Protein AF-A0A2A4VCD8-F1 (afdb_monomer_lite)

Radius of gyration: 11.77 Å; chains: 1; bounding box: 27×28×27 Å

Foldseek 3Di:
DVVLLVLLCLLQVLLPPLADQVLQQAADHDPSLLLSLLLSLQQCVLVPDQLQVSCNRRVHPGSVRSVVSNVVLVVQCVVDDDSVVSNVVSCVVVVHDND

Sequence (99 aa):
MSDLKKIRRTVSDYFGDIVTVKKLEETGGSKTVTQAKAVGVYVARKEGNEYEDIAKIFGYANERSVSRVFTKVNEEMSYGGTVQRDVNAVAEKLGIDLD

pLDDT: mean 92.81, std 6.94, range [48.78, 97.88]

Structure (mmCIF, N/CA/C/O backbone):
data_AF-A0A2A4VCD8-F1
#
_entry.id   AF-A0A2A4VCD8-F1
#
loop_
_atom_site.group_PDB
_atom_site.id
_atom_site.type_symbol
_atom_site.label_atom_id
_atom_site.label_alt_id
_atom_site.label_comp_id
_atom_site.label_asym_id
_atom_site.label_entity_id
_atom_site.label_seq_id
_atom_site.pdbx_PDB_ins_code
_atom_site.Cartn_x
_atom_site.Cartn_y
_atom_site.Cartn_z
_atom_site.occupancy
_atom_site.B_iso_or_equiv
_atom_site.auth_seq_id
_atom_site.auth_comp_id
_atom_site.auth_asym_id
_atom_site.auth_atom_id
_atom_site.pdbx_PDB_model_num
ATOM 1 N N . MET A 1 1 ? -3.275 2.556 -15.838 1.00 48.78 1 MET A N 1
ATOM 2 C CA . MET A 1 1 ? -4.016 3.402 -14.861 1.00 48.78 1 MET A CA 1
ATOM 3 C C . MET A 1 1 ? -5.230 2.693 -14.229 1.00 48.78 1 MET A C 1
ATOM 5 O O . MET A 1 1 ? -5.678 3.138 -13.176 1.00 48.78 1 MET A O 1
ATOM 9 N N . SER A 1 2 ? -5.775 1.615 -14.821 1.00 64.06 2 SER A N 1
ATOM 10 C CA . SER A 1 2 ? -6.922 0.876 -14.251 1.00 64.06 2 SER A CA 1
ATOM 11 C C . SER A 1 2 ? -6.529 -0.016 -13.059 1.00 64.06 2 SER A C 1
ATOM 13 O O . SER A 1 2 ? -7.295 -0.151 -12.105 1.00 64.06 2 SER A O 1
ATOM 15 N N . ASP A 1 3 ? -5.305 -0.541 -13.066 1.00 86.25 3 ASP A N 1
ATOM 16 C CA . ASP A 1 3 ? -4.858 -1.574 -12.124 1.00 86.25 3 ASP A CA 1
ATOM 17 C C . ASP A 1 3 ? -4.524 -1.012 -10.737 1.00 86.25 3 ASP A C 1
ATOM 19 O O . ASP A 1 3 ? -5.054 -1.489 -9.737 1.00 86.25 3 ASP A O 1
ATOM 23 N N . LEU A 1 4 ? -3.831 0.130 -10.649 1.00 93.44 4 LEU A N 1
ATOM 24 C CA . LEU A 1 4 ? -3.583 0.821 -9.371 1.00 93.44 4 LEU A CA 1
ATOM 25 C C . LEU A 1 4 ? -4.856 1.159 -8.584 1.00 93.44 4 LEU A C 1
ATOM 27 O O . LEU A 1 4 ? -4.899 1.025 -7.359 1.00 93.44 4 LEU A O 1
ATOM 31 N N . LYS A 1 5 ? -5.916 1.597 -9.274 1.00 94.12 5 LYS A N 1
ATOM 32 C CA . LYS A 1 5 ? -7.206 1.883 -8.626 1.00 94.12 5 LYS A CA 1
ATOM 33 C C . LYS A 1 5 ? -7.866 0.599 -8.122 1.00 94.12 5 LYS A C 1
ATOM 35 O O . LYS A 1 5 ? -8.475 0.622 -7.052 1.00 94.12 5 LYS A O 1
ATOM 40 N N . LYS A 1 6 ? -7.723 -0.508 -8.860 1.00 95.50 6 LYS A N 1
ATOM 41 C CA . LYS A 1 6 ? -8.193 -1.839 -8.456 1.00 95.50 6 LYS A CA 1
ATOM 42 C C . LYS A 1 6 ? -7.422 -2.355 -7.238 1.00 95.50 6 LYS A C 1
ATOM 44 O O . LYS A 1 6 ? -8.061 -2.803 -6.286 1.00 95.50 6 LYS A O 1
ATOM 49 N N . ILE A 1 7 ? -6.095 -2.215 -7.214 1.00 96.06 7 ILE A N 1
ATOM 50 C CA . ILE A 1 7 ? -5.256 -2.554 -6.054 1.00 96.06 7 ILE A CA 1
ATOM 51 C C . ILE A 1 7 ? -5.722 -1.763 -4.833 1.00 96.06 7 ILE A C 1
ATOM 53 O O . ILE A 1 7 ? -6.066 -2.346 -3.809 1.00 96.06 7 ILE A O 1
ATOM 57 N N . ARG A 1 8 ? -5.827 -0.434 -4.951 1.00 96.50 8 ARG A N 1
ATOM 58 C CA . ARG A 1 8 ? -6.266 0.436 -3.851 1.00 96.50 8 ARG A CA 1
ATOM 59 C C . ARG A 1 8 ? -7.650 0.067 -3.322 1.00 96.50 8 ARG A C 1
ATOM 61 O O . ARG A 1 8 ? -7.861 0.066 -2.111 1.00 96.50 8 ARG A O 1
ATOM 68 N N . ARG A 1 9 ? -8.594 -0.244 -4.213 1.00 96.38 9 ARG A N 1
ATOM 69 C CA . ARG A 1 9 ? -9.927 -0.711 -3.816 1.00 96.38 9 ARG A CA 1
ATOM 70 C C . ARG A 1 9 ? -9.845 -2.037 -3.063 1.00 96.38 9 AR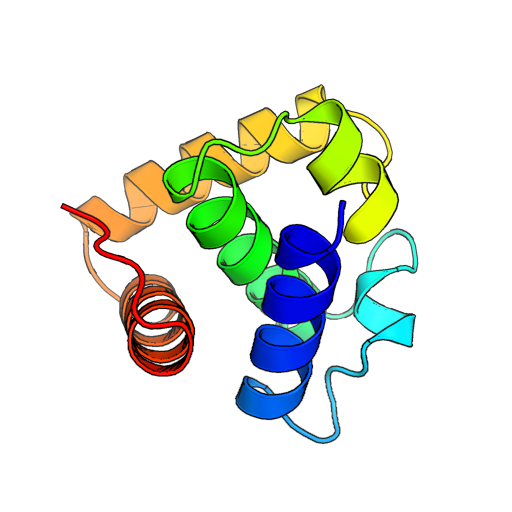G A C 1
ATOM 72 O O . ARG A 1 9 ? -10.415 -2.142 -1.990 1.00 96.38 9 ARG A O 1
ATOM 79 N N . THR A 1 10 ? -9.074 -2.993 -3.567 1.00 96.94 10 THR A N 1
ATOM 80 C CA . THR A 1 10 ? -8.919 -4.311 -2.932 1.00 96.94 10 THR A CA 1
ATOM 81 C C . THR A 1 10 ? -8.273 -4.210 -1.552 1.00 96.94 10 THR A C 1
ATOM 83 O O . THR A 1 10 ? -8.698 -4.890 -0.622 1.00 96.94 10 THR A O 1
ATOM 86 N N . VAL A 1 11 ? -7.299 -3.311 -1.386 1.00 96.50 11 VAL A N 1
ATOM 87 C CA . VAL A 1 11 ? -6.728 -2.966 -0.077 1.00 96.50 11 VAL A CA 1
ATOM 88 C C . VAL A 1 11 ? -7.809 -2.409 0.850 1.00 96.50 11 VAL A C 1
ATOM 90 O O . VAL A 1 11 ? -7.953 -2.887 1.971 1.00 96.50 11 VAL A O 1
ATOM 93 N N . SER A 1 12 ? -8.590 -1.426 0.395 1.00 96.38 12 SER A N 1
ATOM 94 C CA . SER A 1 12 ? -9.692 -0.860 1.185 1.00 96.38 12 SER A CA 1
ATOM 95 C C . SER A 1 12 ? -10.684 -1.943 1.628 1.00 96.38 12 SER A C 1
ATOM 97 O O . SER A 1 12 ? -11.003 -2.030 2.810 1.00 96.38 12 SER A O 1
ATOM 99 N N . ASP A 1 13 ? -11.091 -2.817 0.709 1.00 96.25 13 ASP A N 1
ATOM 100 C CA . ASP A 1 13 ? -12.034 -3.904 0.979 1.00 96.25 13 ASP A CA 1
ATOM 101 C C . ASP A 1 13 ? -11.444 -4.965 1.932 1.00 96.25 13 ASP A C 1
ATOM 103 O O . ASP A 1 13 ? -12.176 -5.576 2.707 1.00 96.25 13 ASP A O 1
ATOM 107 N N . TYR A 1 14 ? -10.125 -5.195 1.908 1.00 95.69 14 TYR A N 1
ATOM 108 C CA . TYR A 1 14 ? -9.448 -6.125 2.820 1.00 95.69 14 TYR A CA 1
ATOM 109 C C . TYR A 1 14 ? -9.359 -5.589 4.256 1.00 95.69 14 TYR A C 1
ATOM 111 O O . TYR A 1 14 ? -9.624 -6.330 5.199 1.00 95.69 14 TYR A O 1
ATOM 119 N N . PHE A 1 15 ? -9.017 -4.310 4.432 1.00 93.44 15 PHE A N 1
ATOM 120 C CA . PHE A 1 15 ? -8.890 -3.693 5.758 1.00 93.44 15 PHE A CA 1
ATOM 121 C C . PHE A 1 15 ? -10.238 -3.234 6.358 1.00 93.44 15 PHE A C 1
ATOM 123 O O . PHE A 1 15 ? -10.300 -2.930 7.553 1.00 93.44 15 PHE A O 1
ATOM 130 N N . GLY A 1 16 ? -11.311 -3.198 5.560 1.00 90.38 16 GLY A N 1
ATOM 131 C CA . GLY A 1 16 ? -12.684 -2.950 6.009 1.00 90.38 16 GLY A CA 1
ATOM 132 C C . GLY A 1 16 ? -12.979 -1.496 6.399 1.00 90.38 16 GLY A C 1
ATOM 133 O O . GLY A 1 16 ? -12.256 -0.573 6.029 1.00 90.38 16 GLY A O 1
ATOM 134 N N . ASP A 1 17 ? -14.044 -1.285 7.182 1.00 84.19 17 ASP A N 1
ATOM 135 C CA . ASP A 1 17 ? -14.678 0.025 7.453 1.00 84.19 17 ASP A CA 1
ATOM 136 C C . ASP A 1 17 ? -13.731 1.135 7.956 1.00 84.19 17 ASP A C 1
ATOM 138 O O . ASP A 1 17 ? -13.988 2.332 7.794 1.00 84.19 17 ASP A O 1
ATOM 142 N N . ILE A 1 18 ? -12.602 0.763 8.566 1.00 88.38 18 ILE A N 1
ATOM 143 C CA . ILE A 1 18 ? -11.597 1.714 9.055 1.00 88.38 18 ILE A CA 1
ATOM 144 C C . ILE A 1 18 ? -10.814 2.335 7.895 1.00 88.38 18 ILE A C 1
ATOM 146 O O . ILE A 1 18 ? -10.466 3.521 7.969 1.00 88.38 18 ILE A O 1
ATOM 150 N N . VAL A 1 19 ? -10.535 1.567 6.842 1.00 93.69 19 VAL A N 1
ATOM 151 C CA . VAL A 1 19 ? -9.704 1.952 5.699 1.00 93.69 19 VAL A CA 1
ATOM 152 C C . VAL A 1 19 ? -10.582 2.054 4.459 1.00 93.69 19 VAL A C 1
ATOM 154 O O . VAL A 1 19 ? -10.826 1.082 3.754 1.00 93.69 19 VAL A O 1
ATOM 157 N N . THR A 1 20 ? -11.028 3.269 4.159 1.00 95.44 20 THR A N 1
ATOM 158 C CA . THR A 1 20 ? -11.758 3.564 2.923 1.00 95.44 20 THR A CA 1
ATOM 159 C C . THR A 1 20 ? -10.800 3.989 1.812 1.00 95.44 20 THR A C 1
ATOM 161 O O . THR A 1 20 ? -9.720 4.521 2.083 1.00 95.44 20 THR A O 1
ATOM 164 N N . VAL A 1 21 ? -11.220 3.851 0.551 1.00 95.12 21 VAL A N 1
ATOM 165 C CA . VAL A 1 21 ? -10.474 4.360 -0.616 1.00 95.12 21 VAL A CA 1
ATOM 166 C C . VAL A 1 21 ? -10.070 5.825 -0.429 1.00 95.12 21 VAL A C 1
ATOM 168 O O . VAL A 1 21 ? -8.930 6.179 -0.706 1.00 95.12 21 VAL A O 1
ATOM 171 N N . LYS A 1 22 ? -10.968 6.651 0.121 1.00 94.38 22 LYS A N 1
ATOM 172 C CA . LYS A 1 22 ? -10.700 8.065 0.405 1.00 94.38 22 LYS A CA 1
ATOM 173 C C . LYS A 1 22 ? -9.561 8.252 1.416 1.00 94.38 22 LYS A C 1
ATOM 175 O O . LYS A 1 22 ? -8.668 9.056 1.188 1.00 94.38 22 LYS A O 1
ATOM 180 N N . LYS A 1 23 ? -9.524 7.467 2.498 1.00 95.50 23 LYS A N 1
ATOM 181 C CA . LYS A 1 23 ? -8.415 7.519 3.472 1.00 95.50 23 LYS A CA 1
ATOM 182 C C . LYS A 1 23 ? -7.086 7.051 2.878 1.00 95.50 23 LYS A C 1
ATOM 184 O O . LYS A 1 23 ? -6.025 7.492 3.312 1.00 95.50 23 LYS A O 1
ATOM 189 N N . LEU A 1 24 ? -7.133 6.155 1.892 1.00 95.38 24 LEU A N 1
ATOM 190 C CA . LEU A 1 24 ? -5.945 5.762 1.141 1.00 95.38 24 LEU A CA 1
ATOM 191 C C . LEU A 1 24 ? -5.456 6.874 0.200 1.00 95.38 24 LEU A C 1
ATOM 193 O O . LEU A 1 24 ? -4.294 6.837 -0.163 1.00 95.38 24 LEU A O 1
ATOM 197 N N . GLU A 1 25 ? -6.278 7.860 -0.163 1.00 94.75 25 GLU A N 1
ATOM 198 C CA . GLU A 1 25 ? -5.891 9.014 -1.000 1.00 94.75 25 GLU A CA 1
ATOM 199 C C . GLU A 1 25 ? -5.381 10.216 -0.193 1.00 94.75 25 GLU A C 1
ATOM 201 O O . GLU A 1 25 ? -4.644 11.049 -0.714 1.00 94.75 25 GLU A O 1
ATOM 206 N N . GLU A 1 26 ? -5.781 10.333 1.071 1.00 94.38 26 GLU A N 1
ATOM 207 C CA . GLU A 1 26 ? -5.405 11.449 1.944 1.00 94.38 26 GLU A CA 1
ATOM 208 C C . GLU A 1 26 ? -3.938 11.365 2.367 1.00 94.38 26 GLU A C 1
ATOM 210 O O . GLU A 1 26 ? -3.435 10.282 2.625 1.00 94.38 26 GLU A O 1
ATOM 215 N N . THR A 1 27 ? -3.234 12.483 2.529 1.00 91.19 27 THR A N 1
ATOM 216 C CA . THR A 1 27 ? -1.872 12.451 3.085 1.00 91.19 27 THR A CA 1
ATOM 217 C C . THR A 1 27 ? -1.900 12.058 4.567 1.00 91.19 27 THR A C 1
ATOM 219 O O . THR A 1 27 ? -2.609 12.663 5.366 1.00 91.19 27 THR A O 1
ATOM 222 N N . GLY A 1 28 ? -1.088 11.070 4.960 1.00 86.94 28 GLY A N 1
ATOM 223 C CA . GLY A 1 28 ? -1.053 10.556 6.337 1.00 86.94 28 GLY A CA 1
ATOM 224 C C . GLY A 1 28 ? -2.134 9.505 6.625 1.00 86.94 28 GLY A C 1
ATOM 225 O O . GLY A 1 28 ? -2.568 8.793 5.717 1.00 86.94 28 GLY A O 1
ATOM 226 N N . GLY A 1 29 ? -2.508 9.353 7.900 1.00 89.00 29 GLY A N 1
ATOM 227 C CA . GLY A 1 29 ? -3.540 8.413 8.347 1.00 89.00 29 GLY A CA 1
ATOM 228 C C . GLY A 1 29 ? -3.259 7.792 9.718 1.00 89.00 29 GLY A C 1
ATOM 229 O O . GLY A 1 29 ? -2.216 8.018 10.329 1.00 89.00 29 GLY A O 1
ATOM 230 N N . SER A 1 30 ? -4.200 6.980 10.207 1.00 93.00 30 SER A N 1
ATOM 231 C CA . SER A 1 30 ? -3.985 6.158 11.404 1.00 93.00 30 SER A CA 1
ATOM 232 C C . SER A 1 30 ? -2.915 5.084 11.153 1.00 93.00 30 SER A C 1
ATOM 234 O O . SER A 1 30 ? -2.510 4.844 10.011 1.00 93.00 30 SER A O 1
ATOM 236 N N . LYS A 1 31 ? -2.480 4.381 12.209 1.00 92.56 31 LYS A N 1
ATOM 237 C CA . LYS A 1 31 ? -1.566 3.230 12.067 1.00 92.56 31 LYS A CA 1
ATOM 238 C C . LYS A 1 31 ? -2.105 2.196 11.068 1.00 92.56 31 LYS A C 1
ATOM 240 O O . LYS A 1 31 ? -1.372 1.784 10.177 1.00 92.56 31 LYS A O 1
ATOM 245 N N . THR A 1 32 ? -3.397 1.869 11.150 1.00 94.06 32 THR A N 1
ATOM 246 C CA . THR A 1 32 ? -4.065 0.923 10.241 1.00 94.06 32 THR A CA 1
ATOM 247 C C . THR A 1 32 ? -4.089 1.418 8.794 1.00 94.06 32 THR A C 1
ATOM 249 O O . THR A 1 32 ? -3.769 0.657 7.890 1.00 94.06 32 THR A O 1
ATOM 252 N N . VAL A 1 33 ? -4.399 2.700 8.552 1.00 95.00 33 VAL A N 1
ATOM 253 C CA . VAL A 1 33 ? -4.366 3.278 7.192 1.00 95.00 33 VAL A CA 1
ATOM 254 C C . VAL A 1 33 ? -2.942 3.269 6.633 1.00 95.00 33 VAL A C 1
ATOM 256 O O . VAL A 1 33 ? -2.741 2.962 5.463 1.00 95.00 33 VAL A O 1
ATOM 259 N N . THR A 1 34 ? -1.944 3.564 7.467 1.00 94.69 34 THR A N 1
ATOM 260 C CA . THR A 1 34 ? -0.532 3.548 7.060 1.00 94.69 34 THR A CA 1
ATOM 261 C C . THR A 1 34 ? -0.080 2.144 6.655 1.00 94.69 34 THR A C 1
ATOM 263 O O . THR A 1 34 ? 0.568 1.992 5.622 1.00 94.69 34 THR A O 1
ATOM 266 N N . GLN A 1 35 ? -0.462 1.118 7.422 1.00 94.81 35 GLN A N 1
ATOM 267 C CA . GLN A 1 35 ? -0.208 -0.284 7.077 1.00 94.81 35 GLN A CA 1
ATOM 268 C C . GLN A 1 35 ? -0.921 -0.680 5.781 1.00 94.81 35 GLN A C 1
ATOM 270 O O . GLN A 1 35 ? -0.298 -1.255 4.895 1.00 94.81 35 GLN A O 1
ATOM 275 N N . ALA A 1 36 ? -2.187 -0.296 5.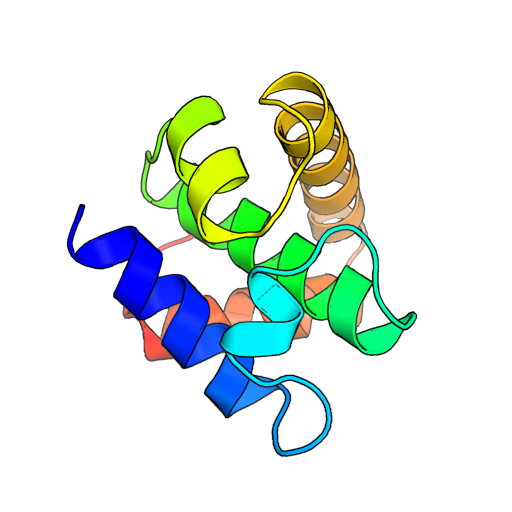616 1.00 96.62 36 ALA A N 1
ATOM 276 C CA . ALA A 1 36 ? -2.931 -0.575 4.395 1.00 96.62 36 ALA A CA 1
ATOM 277 C C . ALA A 1 36 ? -2.288 0.055 3.151 1.00 96.62 36 ALA A C 1
ATOM 279 O O . ALA A 1 36 ? -2.146 -0.599 2.119 1.00 96.62 36 ALA A O 1
ATOM 280 N N . LYS A 1 37 ? -1.819 1.304 3.251 1.00 96.75 37 LYS A N 1
ATOM 281 C CA . LYS A 1 37 ? -1.058 1.937 2.167 1.00 96.75 37 LYS A CA 1
ATOM 282 C C . LYS A 1 37 ? 0.245 1.205 1.879 1.00 96.75 37 LYS A C 1
ATOM 284 O O . LYS A 1 37 ? 0.556 0.996 0.715 1.00 96.75 37 LYS A O 1
ATOM 289 N N . ALA A 1 38 ? 0.977 0.786 2.909 1.00 96.56 38 ALA A N 1
ATOM 290 C CA . ALA A 1 38 ? 2.216 0.032 2.749 1.00 96.56 38 ALA A CA 1
ATOM 291 C C . ALA A 1 38 ? 1.996 -1.295 1.998 1.00 96.56 38 ALA A C 1
ATOM 293 O O . ALA A 1 38 ? 2.747 -1.604 1.074 1.00 96.56 38 ALA A O 1
ATOM 294 N N . VAL A 1 39 ? 0.913 -2.012 2.317 1.00 96.75 39 VAL A N 1
ATOM 295 C CA . VAL A 1 39 ? 0.477 -3.208 1.578 1.00 96.75 39 VAL A CA 1
ATOM 296 C C . VAL A 1 39 ? 0.195 -2.875 0.112 1.00 96.75 39 VAL A C 1
ATOM 298 O O . VAL A 1 39 ? 0.737 -3.515 -0.787 1.00 96.75 39 VAL A O 1
ATOM 301 N N . GLY A 1 40 ? -0.601 -1.832 -0.140 1.00 96.69 40 GLY A N 1
ATOM 302 C CA . GLY A 1 40 ? -0.927 -1.395 -1.497 1.00 96.69 40 GLY A CA 1
ATOM 303 C C . GLY A 1 40 ? 0.295 -0.979 -2.317 1.00 96.69 40 GLY A C 1
ATOM 304 O O . GLY A 1 40 ? 0.386 -1.344 -3.484 1.00 96.69 40 GLY A O 1
ATOM 305 N N . VAL A 1 41 ? 1.253 -0.275 -1.707 1.00 97.19 41 VAL A N 1
ATOM 306 C CA . VAL A 1 41 ? 2.525 0.115 -2.335 1.00 97.19 41 VAL A CA 1
ATOM 307 C C . VAL A 1 41 ? 3.317 -1.110 -2.773 1.00 97.19 41 VAL A C 1
ATOM 309 O O . VAL A 1 41 ? 3.809 -1.140 -3.899 1.00 97.19 41 VAL A O 1
ATOM 312 N N . TYR A 1 42 ? 3.442 -2.109 -1.898 1.00 96.69 42 TYR A N 1
ATOM 313 C CA . TYR A 1 42 ? 4.217 -3.307 -2.201 1.00 96.69 42 TYR A CA 1
ATOM 314 C C . TYR A 1 42 ? 3.621 -4.090 -3.368 1.00 96.69 42 TYR A C 1
ATOM 316 O O . TYR A 1 42 ? 4.313 -4.352 -4.351 1.00 96.69 42 TYR A O 1
ATOM 324 N N . VAL A 1 43 ? 2.319 -4.378 -3.292 1.00 96.62 43 VAL A N 1
ATOM 325 C CA . VAL A 1 43 ? 1.592 -5.103 -4.340 1.00 96.62 43 VAL A CA 1
ATOM 326 C C . VAL A 1 43 ? 1.642 -4.338 -5.662 1.00 96.62 43 VAL A C 1
ATOM 328 O O . VAL A 1 43 ? 2.005 -4.902 -6.689 1.00 96.62 43 VAL A O 1
ATOM 331 N N . ALA A 1 44 ? 1.370 -3.030 -5.636 1.00 96.50 44 ALA A N 1
ATOM 332 C CA . ALA A 1 44 ? 1.419 -2.194 -6.829 1.00 96.50 44 ALA A CA 1
ATOM 333 C C . ALA A 1 44 ? 2.797 -2.178 -7.491 1.00 96.50 44 ALA A C 1
ATOM 335 O O . ALA A 1 44 ? 2.890 -2.199 -8.721 1.00 96.50 44 ALA A O 1
ATOM 336 N N . ARG A 1 45 ? 3.866 -2.134 -6.687 1.00 95.81 45 ARG A N 1
ATOM 337 C CA . ARG A 1 45 ? 5.227 -2.115 -7.215 1.00 95.81 45 ARG A CA 1
ATOM 338 C C . ARG A 1 45 ? 5.636 -3.465 -7.796 1.00 95.81 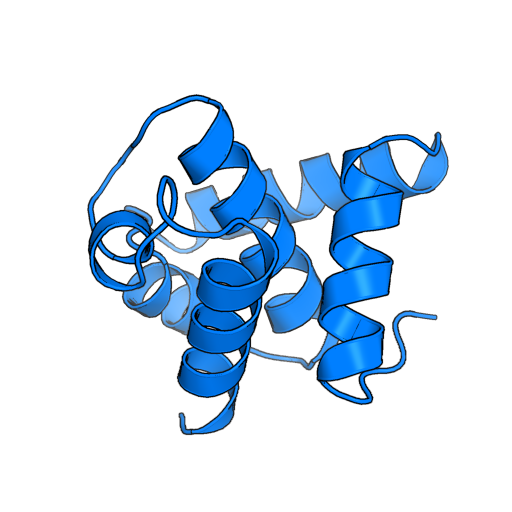45 ARG A C 1
ATOM 340 O O . ARG A 1 45 ? 6.292 -3.474 -8.834 1.00 95.81 45 ARG A O 1
ATOM 347 N N . LYS A 1 46 ? 5.226 -4.576 -7.176 1.00 93.62 46 LYS A N 1
ATOM 348 C CA . LYS A 1 46 ? 5.424 -5.935 -7.709 1.00 93.62 46 LYS A CA 1
ATOM 349 C C . LYS A 1 46 ? 4.672 -6.164 -9.022 1.00 93.62 46 LYS A C 1
ATOM 351 O O . LYS A 1 46 ? 5.212 -6.792 -9.919 1.00 93.62 46 LYS A O 1
ATOM 356 N N . GLU A 1 47 ? 3.509 -5.539 -9.190 1.00 92.94 47 GLU A N 1
ATOM 357 C CA . GLU A 1 47 ? 2.771 -5.505 -10.464 1.00 92.94 47 GLU A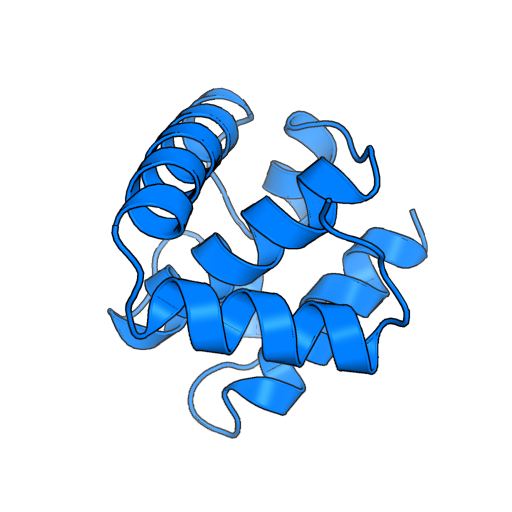 CA 1
ATOM 358 C C . GLU A 1 47 ? 3.442 -4.609 -11.538 1.00 92.94 47 GLU A C 1
ATOM 360 O O . GLU A 1 47 ? 2.978 -4.524 -12.670 1.00 92.94 47 GLU A O 1
ATOM 365 N N . GLY A 1 48 ? 4.541 -3.920 -11.206 1.00 93.12 48 GLY A N 1
ATOM 366 C CA . GLY A 1 48 ? 5.325 -3.117 -12.149 1.00 93.12 48 GLY A CA 1
ATOM 367 C C . GLY A 1 48 ? 4.943 -1.638 -12.229 1.00 93.12 48 GLY A C 1
ATOM 368 O O . GLY A 1 48 ? 5.529 -0.913 -13.027 1.00 93.12 48 GLY A O 1
ATOM 369 N N . ASN A 1 49 ? 4.029 -1.148 -11.385 1.00 95.00 49 ASN A N 1
ATOM 370 C CA . ASN A 1 49 ? 3.615 0.257 -11.413 1.00 95.00 49 ASN A CA 1
ATOM 371 C C . ASN A 1 49 ? 4.730 1.210 -10.944 1.00 95.00 49 ASN A C 1
ATOM 373 O O . ASN A 1 49 ? 5.488 0.900 -10.018 1.00 95.00 49 ASN A O 1
ATOM 377 N N . GLU A 1 50 ? 4.806 2.388 -11.564 1.00 96.19 50 GLU A N 1
ATOM 378 C CA . GLU A 1 50 ? 5.803 3.421 -11.266 1.00 96.19 50 GLU A CA 1
ATOM 379 C C . GLU A 1 50 ? 5.564 4.087 -9.901 1.00 96.19 50 GLU A C 1
ATOM 381 O O . GLU A 1 50 ? 4.424 4.294 -9.471 1.00 96.19 50 GLU A O 1
ATOM 386 N N . TYR A 1 51 ? 6.644 4.476 -9.212 1.00 96.50 51 TYR A N 1
ATOM 387 C CA . TYR A 1 51 ? 6.551 5.092 -7.881 1.00 96.50 51 TYR A CA 1
ATOM 388 C C . TYR A 1 51 ? 5.759 6.404 -7.880 1.00 96.50 51 TYR A C 1
ATOM 390 O O . TYR A 1 51 ? 5.061 6.695 -6.906 1.00 96.50 51 TYR A O 1
ATOM 398 N N . GLU A 1 52 ? 5.849 7.185 -8.955 1.00 96.69 52 GLU A N 1
ATOM 399 C CA . GLU A 1 52 ? 5.107 8.436 -9.102 1.00 96.69 52 GLU A CA 1
ATOM 400 C C . GLU A 1 52 ? 3.589 8.189 -9.163 1.00 96.69 52 GLU A C 1
ATOM 402 O O . GLU A 1 52 ? 2.814 8.866 -8.482 1.00 96.69 52 GLU A O 1
ATOM 407 N N . ASP A 1 53 ? 3.152 7.180 -9.920 1.00 96.50 53 ASP A N 1
ATOM 408 C CA . ASP A 1 53 ? 1.734 6.845 -10.056 1.00 96.50 53 ASP A CA 1
ATOM 409 C C . ASP A 1 53 ? 1.170 6.241 -8.770 1.00 96.50 53 ASP A C 1
ATOM 411 O O . ASP A 1 53 ? 0.071 6.601 -8.335 1.00 96.50 53 ASP A O 1
ATOM 415 N N . ILE A 1 54 ? 1.946 5.381 -8.104 1.00 96.75 54 ILE A N 1
ATOM 416 C CA . ILE A 1 54 ? 1.598 4.865 -6.777 1.00 96.75 54 ILE A CA 1
ATOM 417 C C . ILE A 1 54 ? 1.432 6.029 -5.792 1.00 96.75 54 ILE A C 1
ATOM 419 O O . ILE A 1 54 ? 0.463 6.047 -5.028 1.00 96.75 54 ILE A O 1
ATOM 423 N N . ALA A 1 55 ? 2.325 7.025 -5.826 1.00 96.62 55 ALA A N 1
ATOM 424 C CA . ALA A 1 55 ? 2.251 8.170 -4.926 1.00 96.62 55 ALA A CA 1
ATOM 425 C C . ALA A 1 55 ? 0.949 8.958 -5.107 1.00 96.62 55 ALA A C 1
ATOM 427 O O . ALA A 1 55 ? 0.267 9.247 -4.121 1.00 96.62 55 ALA A O 1
ATOM 428 N N . LYS A 1 56 ? 0.569 9.231 -6.362 1.00 95.12 56 LYS A N 1
ATOM 429 C CA . LYS A 1 56 ? -0.682 9.922 -6.712 1.00 95.12 56 LYS A CA 1
ATOM 430 C C . LYS A 1 56 ? -1.916 9.151 -6.244 1.00 95.12 56 LYS A C 1
ATOM 432 O O . LYS A 1 56 ? -2.873 9.752 -5.768 1.00 95.12 56 LYS A O 1
ATOM 437 N N . ILE A 1 57 ? -1.905 7.825 -6.373 1.00 95.56 57 ILE A N 1
ATOM 438 C CA . ILE A 1 57 ? -3.064 6.981 -6.056 1.00 95.56 57 ILE A CA 1
ATOM 439 C C . ILE A 1 57 ? -3.217 6.733 -4.549 1.00 95.56 57 ILE A C 1
ATOM 441 O O . ILE A 1 57 ? -4.351 6.672 -4.069 1.00 95.56 57 ILE A O 1
ATOM 445 N N . PHE A 1 58 ? -2.116 6.606 -3.805 1.00 95.75 58 PHE A N 1
ATOM 446 C CA . PHE A 1 58 ? -2.112 6.291 -2.367 1.00 95.75 58 PHE A CA 1
ATOM 447 C C . PHE A 1 58 ? -1.815 7.498 -1.454 1.00 95.75 58 PHE A C 1
ATOM 449 O O . PHE A 1 58 ? -1.502 7.334 -0.268 1.00 95.75 58 PHE A O 1
ATOM 456 N N . GLY A 1 59 ? -1.900 8.719 -1.988 1.00 94.75 59 GLY A N 1
ATOM 457 C CA . GLY A 1 59 ? -1.789 9.936 -1.183 1.00 94.75 59 GLY A CA 1
ATOM 458 C C . GLY A 1 59 ? -0.415 10.123 -0.543 1.00 94.75 59 GLY A C 1
ATOM 459 O O . GLY A 1 59 ? -0.316 10.567 0.603 1.00 94.75 59 GLY A O 1
ATOM 460 N N . TYR A 1 60 ? 0.656 9.728 -1.235 1.00 96.06 60 TYR A N 1
ATOM 461 C CA . TYR A 1 60 ? 2.018 10.017 -0.793 1.00 96.06 60 TYR A CA 1
ATOM 462 C C . TYR A 1 60 ? 2.497 11.347 -1.364 1.00 96.06 60 TYR A C 1
ATOM 464 O O . TYR A 1 60 ? 2.162 11.721 -2.483 1.00 96.06 60 TYR A O 1
ATOM 472 N N . ALA A 1 61 ? 3.346 12.037 -0.604 1.00 94.50 61 ALA A N 1
ATOM 473 C CA . ALA A 1 61 ? 3.873 13.338 -1.003 1.00 94.50 61 ALA A CA 1
ATOM 474 C C . ALA A 1 61 ? 4.702 13.287 -2.299 1.00 94.50 61 ALA A C 1
ATOM 476 O O . ALA A 1 61 ? 4.747 14.274 -3.026 1.00 94.50 61 ALA A O 1
ATOM 477 N N . ASN A 1 62 ? 5.403 12.177 -2.559 1.00 96.50 62 ASN A N 1
ATOM 478 C CA . ASN A 1 62 ? 6.226 11.968 -3.752 1.00 96.50 62 ASN A CA 1
ATOM 479 C C . ASN A 1 62 ? 6.682 10.502 -3.878 1.00 96.50 62 ASN A C 1
ATOM 481 O O . ASN A 1 62 ? 6.545 9.701 -2.948 1.00 96.50 62 ASN A O 1
ATOM 485 N N . GLU A 1 63 ? 7.301 10.184 -5.015 1.00 96.50 63 GLU A N 1
ATOM 486 C CA . GLU A 1 63 ? 7.908 8.883 -5.324 1.00 96.50 63 GLU A CA 1
ATOM 487 C C . GLU A 1 63 ? 8.953 8.416 -4.295 1.00 96.50 63 GLU A C 1
ATOM 489 O O . GLU A 1 63 ? 9.044 7.222 -4.014 1.00 96.50 63 GLU A O 1
ATOM 494 N N . ARG A 1 64 ? 9.710 9.328 -3.661 1.00 97.31 64 ARG A N 1
ATOM 495 C CA . ARG A 1 64 ? 10.725 8.946 -2.661 1.00 97.31 64 ARG A CA 1
ATOM 496 C C . ARG A 1 64 ? 10.076 8.403 -1.397 1.00 97.31 64 ARG A C 1
ATOM 498 O O . ARG A 1 64 ? 10.611 7.478 -0.788 1.00 97.31 64 ARG A O 1
ATOM 505 N N . SER A 1 65 ? 8.935 8.960 -0.990 1.00 96.31 65 SER A N 1
ATOM 506 C CA . SER A 1 65 ? 8.146 8.412 0.116 1.00 96.31 65 SER A CA 1
ATOM 507 C C . SER A 1 65 ? 7.687 6.989 -0.193 1.00 96.31 65 SER A C 1
ATOM 509 O O . SER A 1 65 ? 7.821 6.119 0.664 1.00 96.31 65 SER A O 1
ATOM 511 N N . VAL A 1 66 ? 7.215 6.740 -1.417 1.00 97.25 66 VAL A N 1
ATOM 512 C CA . VAL A 1 66 ? 6.785 5.406 -1.856 1.00 97.25 66 VAL A CA 1
ATOM 513 C C . VAL A 1 66 ? 7.959 4.434 -1.897 1.00 97.25 66 VAL A C 1
ATOM 515 O O . VAL A 1 66 ? 7.860 3.354 -1.327 1.00 97.25 66 VAL A O 1
ATOM 518 N N . SER A 1 67 ? 9.088 4.827 -2.490 1.00 97.88 67 SER A N 1
ATOM 519 C CA . SER A 1 67 ? 10.294 3.995 -2.558 1.00 97.88 67 SER A CA 1
ATOM 520 C C . SER A 1 67 ? 10.772 3.568 -1.166 1.00 97.88 67 SER A C 1
ATOM 522 O O . SER A 1 67 ? 11.020 2.388 -0.945 1.00 97.88 67 SER A O 1
ATOM 524 N N . ARG A 1 68 ? 10.808 4.487 -0.190 1.00 97.50 68 ARG A N 1
ATOM 525 C CA . ARG A 1 68 ? 11.170 4.153 1.201 1.00 97.50 68 ARG A CA 1
ATOM 526 C C . ARG A 1 68 ? 10.204 3.159 1.840 1.00 97.50 68 ARG A C 1
ATOM 528 O O . ARG A 1 68 ? 10.643 2.260 2.552 1.00 97.50 68 ARG A O 1
ATOM 535 N N . VAL A 1 69 ? 8.901 3.330 1.611 1.00 96.62 69 VAL A N 1
ATOM 536 C CA . VAL A 1 69 ? 7.883 2.395 2.108 1.00 96.62 69 VAL A CA 1
ATOM 537 C C . VAL A 1 69 ? 8.058 1.029 1.458 1.00 96.62 69 VAL A C 1
ATOM 539 O O . VAL A 1 69 ? 8.065 0.035 2.172 1.00 96.62 69 VAL A O 1
ATOM 542 N N . PHE A 1 70 ? 8.261 0.979 0.141 1.00 96.88 70 PHE A N 1
ATOM 543 C CA . PHE A 1 70 ? 8.506 -0.265 -0.578 1.00 96.88 70 PHE A CA 1
ATOM 544 C C . PHE A 1 70 ? 9.727 -1.004 -0.026 1.00 96.88 70 PHE A C 1
ATOM 546 O O . PHE A 1 70 ? 9.601 -2.171 0.328 1.00 96.88 70 PHE A O 1
ATOM 553 N N . THR A 1 71 ? 10.872 -0.327 0.122 1.00 96.12 71 THR A N 1
ATOM 554 C CA . THR A 1 71 ? 12.089 -0.925 0.694 1.00 96.12 71 THR A CA 1
ATOM 555 C C . THR A 1 71 ? 11.827 -1.494 2.083 1.00 96.12 71 THR A C 1
ATOM 557 O O . THR A 1 71 ? 12.151 -2.648 2.340 1.00 96.12 71 THR A O 1
ATOM 560 N N . LYS A 1 72 ? 11.174 -0.716 2.954 1.00 94.62 72 LYS A N 1
A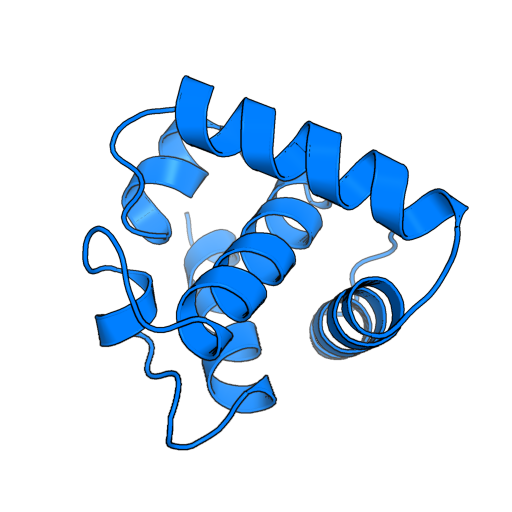TOM 561 C CA . LYS A 1 72 ? 10.848 -1.155 4.312 1.00 94.62 72 LYS A CA 1
ATOM 562 C C . LYS A 1 72 ? 9.944 -2.391 4.317 1.00 94.62 72 LYS A C 1
ATOM 564 O O . LYS A 1 72 ? 10.219 -3.345 5.034 1.00 94.62 72 LYS A O 1
ATOM 569 N N . VAL A 1 73 ? 8.874 -2.388 3.522 1.00 94.69 73 VAL A N 1
ATOM 570 C CA . VAL A 1 73 ? 7.967 -3.543 3.435 1.00 94.69 73 VAL A CA 1
ATOM 571 C C . VAL A 1 73 ? 8.695 -4.748 2.850 1.00 94.69 73 VAL A C 1
ATOM 573 O O . VAL A 1 73 ? 8.526 -5.846 3.354 1.00 94.69 73 VAL A O 1
ATOM 576 N N . ASN A 1 74 ? 9.549 -4.562 1.843 1.00 93.81 74 ASN A N 1
ATOM 577 C CA . ASN A 1 74 ? 10.333 -5.643 1.250 1.00 93.81 74 ASN A CA 1
ATOM 578 C C . ASN A 1 74 ? 11.280 -6.312 2.260 1.00 93.81 74 ASN A C 1
ATOM 580 O O . ASN A 1 74 ? 11.430 -7.532 2.255 1.00 93.81 74 ASN A O 1
ATOM 584 N N . GLU A 1 75 ? 11.886 -5.531 3.154 1.00 91.62 75 GLU A N 1
ATOM 585 C CA . GLU A 1 75 ? 12.644 -6.070 4.285 1.00 91.62 75 GLU A CA 1
ATOM 586 C C . GLU A 1 75 ? 11.724 -6.837 5.248 1.00 91.62 75 GLU A C 1
ATOM 588 O O . GLU A 1 75 ? 12.013 -7.983 5.577 1.00 91.62 75 GLU A O 1
ATOM 593 N N . GLU A 1 76 ? 10.579 -6.267 5.643 1.00 90.12 76 GLU A N 1
ATOM 594 C CA . GLU A 1 76 ? 9.605 -6.928 6.532 1.00 90.12 76 GLU A CA 1
ATOM 595 C C . GLU A 1 76 ? 9.046 -8.242 5.952 1.00 90.12 76 GLU A C 1
ATOM 597 O O . GLU A 1 76 ? 8.849 -9.206 6.693 1.00 90.12 76 GLU A O 1
ATOM 602 N N . MET A 1 77 ? 8.861 -8.324 4.630 1.00 89.69 77 MET A N 1
ATOM 603 C CA . MET A 1 77 ? 8.458 -9.549 3.924 1.00 89.69 77 MET A CA 1
ATOM 604 C C . MET A 1 77 ? 9.454 -10.699 4.137 1.00 89.69 77 MET A C 1
ATOM 606 O O . MET A 1 77 ? 9.047 -11.857 4.118 1.00 89.69 77 MET A O 1
ATOM 610 N N . SER A 1 78 ? 10.733 -10.392 4.382 1.00 84.62 78 SER A N 1
ATOM 611 C CA . SER A 1 78 ? 11.791 -11.392 4.593 1.00 84.62 78 SER A CA 1
ATOM 612 C C . SER A 1 78 ? 11.782 -11.989 6.004 1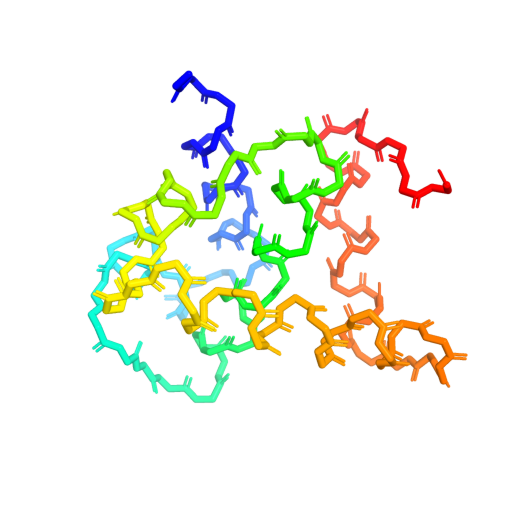.00 84.62 78 SER A C 1
ATOM 614 O O . SER A 1 78 ? 12.212 -13.123 6.198 1.00 84.62 78 SER A O 1
ATOM 616 N N . TYR A 1 79 ? 11.293 -11.241 6.997 1.00 81.12 79 TYR A N 1
ATOM 617 C CA . TYR A 1 79 ? 11.232 -11.684 8.398 1.00 81.12 79 TYR A CA 1
ATOM 618 C C . TYR A 1 79 ? 9.898 -12.346 8.759 1.00 81.12 79 TYR A C 1
ATOM 620 O O . TYR A 1 79 ? 9.781 -12.987 9.805 1.00 81.12 79 TYR A O 1
ATOM 628 N N . GLY A 1 80 ? 8.902 -12.202 7.883 1.00 74.25 80 GLY A N 1
ATOM 629 C CA . GLY A 1 80 ? 7.539 -12.658 8.093 1.00 74.25 80 GLY A CA 1
ATOM 630 C C . GLY A 1 80 ? 6.784 -11.853 9.153 1.00 74.25 80 GLY A C 1
ATOM 631 O O . GLY A 1 80 ? 7.356 -11.166 9.997 1.00 74.25 80 GLY A O 1
ATOM 632 N N . GLY A 1 81 ? 5.452 -11.893 9.098 1.00 84.69 81 GLY A N 1
ATOM 633 C CA . GLY A 1 81 ? 4.611 -11.164 10.052 1.00 84.69 81 GLY A CA 1
ATOM 634 C C . GLY A 1 81 ? 3.268 -10.726 9.484 1.00 84.69 81 GLY A C 1
ATOM 635 O O . GLY A 1 81 ? 2.831 -11.194 8.434 1.00 84.69 81 GLY A O 1
ATOM 636 N N . THR A 1 82 ? 2.597 -9.819 10.196 1.00 88.44 82 THR A N 1
ATOM 637 C CA . THR A 1 82 ? 1.263 -9.325 9.818 1.00 88.44 82 THR A CA 1
ATOM 638 C C . THR A 1 82 ? 1.269 -8.663 8.442 1.00 88.44 82 THR A C 1
ATOM 640 O O . THR A 1 82 ? 0.401 -8.958 7.632 1.00 88.44 82 THR A O 1
ATOM 643 N N . VAL A 1 83 ? 2.286 -7.850 8.137 1.00 89.50 83 VAL A N 1
ATOM 644 C CA . VAL A 1 83 ? 2.402 -7.176 6.834 1.00 89.50 83 VAL A CA 1
ATOM 645 C C . VAL A 1 83 ? 2.527 -8.183 5.692 1.00 89.50 83 VAL A C 1
ATOM 647 O O . VAL A 1 83 ? 1.850 -8.025 4.683 1.00 89.50 83 VAL A O 1
ATOM 650 N N . GLN A 1 84 ? 3.304 -9.256 5.869 1.00 92.81 84 GLN A N 1
ATOM 651 C CA . GLN A 1 84 ? 3.413 -10.321 4.868 1.00 92.81 84 GLN A CA 1
ATOM 652 C C . GLN A 1 84 ? 2.075 -11.023 4.625 1.00 92.81 84 GLN A C 1
ATOM 654 O O . GLN A 1 84 ? 1.694 -11.249 3.479 1.00 92.81 84 GLN A O 1
ATOM 659 N N . ARG A 1 85 ? 1.333 -11.332 5.696 1.00 93.00 85 ARG A N 1
ATOM 660 C CA . ARG A 1 85 ? -0.004 -11.934 5.576 1.00 93.00 85 ARG A CA 1
ATOM 661 C C . ARG A 1 85 ? -0.959 -11.021 4.813 1.00 93.00 85 ARG A C 1
ATOM 663 O O . ARG A 1 85 ? -1.652 -11.496 3.921 1.00 93.00 85 ARG A O 1
ATOM 670 N N . ASP A 1 86 ? -0.960 -9.728 5.130 1.00 95.12 86 ASP A N 1
ATOM 671 C CA . ASP A 1 86 ? -1.830 -8.752 4.473 1.00 95.12 86 ASP A CA 1
ATOM 672 C C . ASP A 1 86 ? -1.468 -8.556 2.994 1.00 95.12 86 ASP A C 1
ATOM 674 O O . ASP A 1 86 ? -2.354 -8.502 2.143 1.00 95.12 86 ASP A O 1
ATOM 678 N N . VAL A 1 87 ? -0.171 -8.487 2.677 1.00 95.69 87 VAL A N 1
ATOM 679 C CA . VAL A 1 87 ? 0.338 -8.417 1.300 1.00 95.69 87 VAL A CA 1
ATOM 680 C C . VAL A 1 87 ? -0.106 -9.631 0.492 1.00 95.69 87 VAL A C 1
ATOM 682 O O . VAL A 1 87 ? -0.704 -9.458 -0.570 1.00 95.69 87 VAL A O 1
ATOM 685 N N . ASN A 1 88 ? 0.115 -10.839 1.013 1.00 94.44 88 ASN A N 1
ATOM 686 C CA . ASN A 1 88 ? -0.258 -12.070 0.322 1.00 94.44 88 ASN A CA 1
ATOM 687 C C . ASN A 1 88 ? -1.776 -12.166 0.130 1.00 94.44 88 ASN A C 1
ATOM 689 O O . ASN A 1 88 ? -2.231 -12.495 -0.959 1.00 94.44 88 ASN A O 1
ATOM 693 N N . ALA A 1 89 ? -2.570 -11.809 1.144 1.00 95.25 89 ALA A N 1
ATOM 694 C CA . ALA A 1 89 ? -4.028 -11.834 1.044 1.00 95.25 89 ALA A CA 1
ATOM 695 C C . ALA A 1 89 ? -4.569 -10.839 0.002 1.00 95.25 89 ALA A C 1
ATOM 697 O O . ALA A 1 89 ? -5.521 -11.141 -0.719 1.00 95.25 89 ALA A O 1
ATOM 698 N N . VAL A 1 90 ? -3.980 -9.642 -0.096 1.00 96.31 90 VAL A N 1
ATOM 699 C CA . VAL A 1 90 ? -4.363 -8.662 -1.122 1.00 96.31 90 VAL A CA 1
ATOM 700 C C . VAL A 1 90 ? -3.927 -9.124 -2.514 1.00 96.31 90 VAL A C 1
ATOM 702 O O . VAL A 1 90 ? -4.715 -9.011 -3.452 1.00 96.31 90 VAL A O 1
ATOM 705 N N . ALA A 1 91 ? -2.713 -9.657 -2.658 1.00 95.25 91 ALA A N 1
ATOM 706 C CA . ALA A 1 91 ? -2.215 -10.154 -3.937 1.00 95.25 91 ALA A CA 1
ATOM 707 C C . ALA A 1 91 ? -3.004 -11.370 -4.444 1.00 95.25 91 ALA A C 1
ATOM 709 O O . ALA A 1 91 ? -3.382 -11.389 -5.613 1.00 95.25 91 ALA A O 1
ATOM 710 N N . GLU A 1 92 ? -3.363 -12.310 -3.565 1.00 95.25 92 GLU A N 1
ATOM 711 C CA . GLU A 1 92 ? -4.206 -13.467 -3.897 1.00 95.25 92 GLU A CA 1
ATOM 712 C C . GLU A 1 92 ? -5.571 -13.023 -4.445 1.00 95.25 92 GLU A C 1
ATOM 714 O O . GLU A 1 92 ? -5.998 -13.479 -5.505 1.00 95.25 92 GLU A O 1
ATOM 719 N N . LYS A 1 93 ? -6.222 -12.045 -3.797 1.00 94.94 93 LYS A N 1
ATOM 720 C CA . LYS A 1 93 ? -7.488 -11.461 -4.286 1.00 94.94 93 LYS A CA 1
ATOM 721 C C . LYS A 1 93 ? -7.359 -10.787 -5.654 1.00 94.94 93 LYS A C 1
ATOM 723 O O . LYS A 1 93 ? -8.353 -10.653 -6.369 1.00 94.94 93 LYS A O 1
ATOM 728 N N . LEU A 1 94 ? -6.165 -10.315 -5.998 1.00 93.50 94 LEU A N 1
ATOM 729 C CA . LEU A 1 94 ? -5.878 -9.671 -7.276 1.00 93.50 94 LEU A CA 1
ATOM 730 C C . LEU A 1 94 ? -5.383 -10.654 -8.344 1.00 93.50 94 LEU A C 1
ATOM 732 O O . LEU A 1 94 ? -5.391 -10.283 -9.517 1.00 93.50 94 LEU A O 1
ATOM 736 N N . GLY A 1 95 ? -5.006 -11.878 -7.959 1.00 92.31 95 GLY A N 1
ATOM 737 C CA . GLY A 1 95 ? -4.342 -12.847 -8.831 1.00 92.31 95 GLY A CA 1
ATOM 738 C C . GLY A 1 95 ? -2.921 -12.427 -9.216 1.00 92.31 95 GLY A C 1
ATOM 739 O O . GLY A 1 95 ? -2.495 -12.707 -10.333 1.00 92.31 95 GLY A O 1
ATOM 740 N N . ILE A 1 96 ? -2.225 -11.698 -8.337 1.00 90.75 96 ILE A N 1
ATOM 741 C CA . ILE A 1 96 ? -0.860 -11.209 -8.567 1.00 90.75 96 ILE A CA 1
ATOM 742 C C . ILE A 1 96 ? 0.132 -12.183 -7.938 1.00 90.75 96 ILE A C 1
ATOM 744 O O . ILE A 1 96 ? 0.039 -12.482 -6.747 1.00 90.75 96 ILE A O 1
ATOM 748 N N . ASP A 1 97 ? 1.097 -12.623 -8.739 1.00 88.00 97 ASP A N 1
ATOM 749 C CA . ASP A 1 97 ? 2.244 -13.401 -8.282 1.00 88.00 97 ASP A CA 1
ATOM 750 C C . ASP A 1 97 ? 3.302 -12.461 -7.683 1.00 88.00 97 ASP A C 1
ATOM 752 O O . ASP A 1 97 ? 3.630 -11.427 -8.273 1.00 88.00 97 ASP A O 1
ATOM 756 N N . LEU A 1 98 ? 3.766 -12.762 -6.469 1.00 85.25 98 LEU A N 1
ATOM 757 C CA . LEU A 1 98 ? 4.687 -11.896 -5.718 1.00 85.25 98 LEU A CA 1
ATOM 758 C C . LEU A 1 98 ? 6.121 -12.436 -5.645 1.00 85.25 98 LEU A C 1
ATOM 760 O O . LEU A 1 98 ? 6.985 -11.720 -5.115 1.00 85.25 98 LEU A O 1
ATOM 764 N N . ASP A 1 99 ? 6.353 -13.648 -6.152 1.00 72.94 99 ASP A N 1
ATOM 765 C CA . ASP A 1 99 ? 7.658 -14.315 -6.195 1.00 72.94 99 ASP A CA 1
ATOM 766 C C . ASP A 1 99 ? 8.657 -13.571 -7.106 1.00 72.94 99 ASP A C 1
ATOM 768 O O . ASP A 1 99 ? 8.302 -13.149 -8.230 1.00 72.94 99 ASP A O 1
#

Secondary structure (DSSP, 8-state):
-HHHHHHHHHHHHHHGGGS-HHHHHSSS--HHHHHHHHHHHHHHHHTT--HHHHHHHTT-SSHHHHHHHHHHHHHHHHH-SHHHHHHHHHHHHHT----